Protein AF-A0A2D4K4S5-F1 (afdb_monomer)

pLDDT: mean 95.36, std 4.44, range [67.62, 98.69]

Mean predicted aligned error: 2.76 Å

Sequence (111 aa):
MDLKTAVFNAARDGKLRLLTKLLANKTKDEVALLMSEKTNGATPLLMAARYGHLDMVEHLLEHCSASIEIGGSVNFDGETIEGAPPLWAASAAGHLKVVQSLLNHGASVNN

Foldseek 3Di:
DDLLVQLLVCLLVLVVVSNCVSCVPPDLVRLLVSQADDDQFDGSLLNNLLNLNLVSNLCCVPPRVRDQQQFGWDDDPRDIDGGHGSLNSNVVNVNVSSNVVSVVSPRDPPD

Nearest PDB structures (foldseek):
  6xkc-assembly1_A  TM=9.834E-01  e=2.882E-14  Homo sapiens
  7jya-assembly3_C  TM=9.842E-01  e=8.929E-14  Homo sapiens
  6le6-assembly1_A  TM=9.825E-01  e=6.911E-13  Homo sapiens
  6len-assembly1_A  TM=9.830E-01  e=3.122E-12  Homo sapiens
  6len-assembly2_B  TM=9.833E-01  e=3.295E-12  Homo sapiens

Solvent-accessible surface area (backbone atoms only — not comparable to full-atom values): 5988 Å² total; per-residue (Å²): 136,56,68,61,61,51,45,36,50,21,30,46,72,47,36,52,78,56,38,53,62,75,46,68,90,54,53,71,67,57,42,30,51,56,32,66,44,64,57,88,54,20,28,28,58,34,36,8,25,44,68,47,26,44,74,40,40,52,45,34,52,78,75,32,64,35,68,65,72,60,45,14,43,47,77,55,101,89,42,78,43,73,60,42,28,22,56,55,36,6,54,79,62,64,26,62,71,37,36,54,51,40,47,76,74,65,45,70,92,84,117

Radius of gyration: 12.73 Å; Cα contacts (8 Å, |Δi|>4): 181; chains: 1; bounding box: 31×30×31 Å

InterPro domains:
  IPR002110 Ankyrin repeat [PF12796] (9-110)
  IPR002110 Ankyrin repeat [PR01415] (41-56)
  IPR002110 Ankyrin repeat [PR01415] (98-111)
  IPR002110 Ankyrin repeat [PS50088] (40-63)
  IPR002110 Ankyrin repeat [PS50088] (82-111)
  IPR002110 Ankyrin repeat [SM00248] (2-33)
  IPR002110 Ankyrin repeat [SM00248] (40-70)
  IPR002110 Ankyrin repeat [SM00248] (82-111)
  IPR036770 Ankyrin repeat-containing domain superfamily [G3DSA:1.25.40.20] (2-111)
  IPR036770 Ankyrin repeat-containing domain superfamily [SSF48403] (5-110)

Structure (mmCIF, N/CA/C/O backbone):
data_AF-A0A2D4K4S5-F1
#
_entry.id   AF-A0A2D4K4S5-F1
#
loop_
_atom_site.group_PDB
_atom_site.id
_atom_site.type_symbol
_atom_site.label_atom_id
_atom_site.label_alt_id
_atom_site.label_comp_id
_atom_site.label_asym_id
_atom_site.label_entity_id
_atom_site.label_seq_id
_atom_site.pdbx_PDB_ins_code
_atom_site.Cartn_x
_atom_site.Cartn_y
_atom_site.Cartn_z
_atom_site.occupancy
_atom_site.B_iso_or_equiv
_atom_site.auth_seq_id
_atom_site.auth_comp_id
_atom_site.auth_asym_id
_atom_site.auth_atom_id
_atom_site.pdbx_PDB_model_num
ATOM 1 N N . MET A 1 1 ? -0.272 -18.608 13.281 1.00 67.62 1 MET A N 1
ATOM 2 C CA . MET A 1 1 ? -0.166 -17.370 12.484 1.00 67.62 1 MET A CA 1
ATOM 3 C C . MET A 1 1 ? -0.781 -16.267 13.318 1.00 67.62 1 MET A C 1
ATOM 5 O O . MET A 1 1 ? -1.909 -16.434 13.764 1.00 67.62 1 MET A O 1
ATOM 9 N N . ASP A 1 2 ? -0.014 -15.231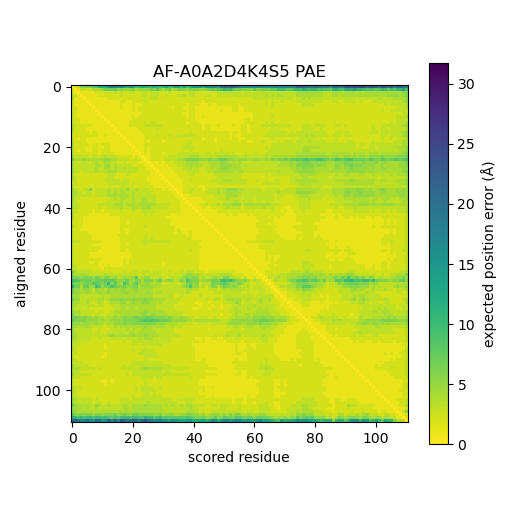 13.621 1.00 91.12 2 ASP A N 1
ATOM 10 C CA . ASP A 1 2 ? -0.465 -14.051 14.358 1.00 91.12 2 ASP A CA 1
ATOM 11 C C . ASP A 1 2 ? -1.317 -13.130 13.464 1.00 91.12 2 ASP A C 1
ATOM 13 O O . ASP A 1 2 ? -1.267 -13.208 12.232 1.00 91.12 2 ASP A O 1
ATOM 17 N N . LEU A 1 3 ? -2.140 -12.279 14.086 1.00 92.75 3 LEU A N 1
ATOM 18 C CA . LEU A 1 3 ? -3.121 -11.448 13.377 1.00 92.75 3 LEU A CA 1
ATOM 19 C C . LEU A 1 3 ? -2.460 -10.492 12.377 1.00 92.75 3 LEU A C 1
ATOM 21 O O . LEU A 1 3 ? -2.948 -10.354 11.259 1.00 92.75 3 LEU A O 1
ATOM 25 N N . LYS A 1 4 ? -1.332 -9.885 12.756 1.00 93.19 4 LYS A N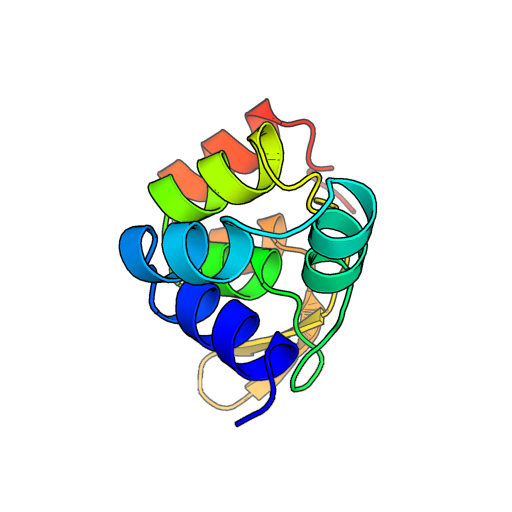 1
ATOM 26 C CA . LYS A 1 4 ? -0.531 -9.007 11.897 1.00 93.19 4 LYS A CA 1
ATOM 27 C C . LYS A 1 4 ? -0.154 -9.698 10.587 1.00 93.19 4 LYS A C 1
ATOM 29 O O . LYS A 1 4 ? -0.466 -9.194 9.510 1.00 93.19 4 LYS A O 1
ATOM 34 N N . THR A 1 5 ? 0.451 -10.882 10.670 1.00 94.69 5 THR A N 1
ATOM 35 C CA . THR A 1 5 ? 0.831 -11.661 9.484 1.00 94.69 5 THR A CA 1
ATOM 36 C C . THR A 1 5 ? -0.389 -12.061 8.653 1.00 94.69 5 THR A C 1
ATOM 38 O O . THR A 1 5 ? -0.328 -12.055 7.425 1.00 94.69 5 THR A O 1
ATOM 41 N N . ALA A 1 6 ? -1.519 -12.383 9.292 1.00 96.00 6 ALA A N 1
ATOM 42 C CA . ALA A 1 6 ? -2.758 -12.707 8.583 1.00 96.00 6 ALA A CA 1
ATOM 43 C C . ALA A 1 6 ? -3.323 -11.503 7.805 1.00 96.00 6 ALA A C 1
ATOM 45 O O . ALA A 1 6 ? -3.699 -11.656 6.643 1.00 96.00 6 ALA A O 1
ATOM 46 N N . VAL A 1 7 ? -3.334 -10.313 8.414 1.00 95.56 7 VAL A N 1
ATOM 47 C CA . VAL A 1 7 ? -3.733 -9.045 7.777 1.00 95.56 7 VAL A CA 1
ATOM 48 C C . VAL A 1 7 ? -2.805 -8.713 6.610 1.00 95.56 7 VAL A C 1
ATOM 50 O O . VAL A 1 7 ? -3.276 -8.449 5.505 1.00 95.56 7 VAL A O 1
ATOM 53 N N . PHE A 1 8 ? -1.493 -8.813 6.827 1.00 96.38 8 PHE A N 1
ATOM 54 C CA . PHE A 1 8 ? -0.490 -8.596 5.789 1.00 96.38 8 PHE A CA 1
ATOM 55 C C . PHE A 1 8 ? -0.686 -9.535 4.591 1.00 96.38 8 PHE A C 1
ATOM 57 O O . PHE A 1 8 ? -0.744 -9.081 3.451 1.00 96.38 8 PHE A O 1
ATOM 64 N N . ASN A 1 9 ? -0.856 -10.838 4.837 1.00 96.88 9 ASN A N 1
ATOM 65 C CA . ASN A 1 9 ? -1.100 -11.817 3.778 1.00 96.88 9 ASN A CA 1
ATOM 66 C C . ASN A 1 9 ? -2.432 -11.565 3.056 1.00 96.88 9 ASN A C 1
ATOM 68 O O . ASN A 1 9 ? -2.511 -11.744 1.844 1.00 96.88 9 ASN A O 1
ATOM 72 N N . ALA A 1 10 ? -3.477 -11.138 3.773 1.00 97.44 10 ALA A N 1
ATOM 73 C CA . ALA A 1 10 ? -4.756 -10.801 3.158 1.00 97.44 10 ALA A CA 1
ATOM 74 C C . ALA A 1 10 ? -4.633 -9.596 2.212 1.00 97.44 10 ALA A C 1
ATOM 76 O O . ALA A 1 10 ? -5.179 -9.651 1.112 1.00 97.44 10 ALA A O 1
ATOM 77 N N . ALA A 1 11 ? -3.893 -8.554 2.605 1.00 97.19 11 ALA A N 1
ATOM 78 C CA . ALA A 1 11 ? -3.628 -7.389 1.761 1.00 97.19 11 ALA A CA 1
ATOM 79 C C . ALA A 1 11 ? -2.755 -7.740 0.547 1.00 97.19 11 ALA A C 1
ATOM 81 O O . ALA A 1 11 ? -3.098 -7.387 -0.581 1.00 97.19 11 ALA A O 1
ATOM 82 N N . ARG A 1 12 ? -1.676 -8.502 0.770 1.00 97.44 12 ARG A N 1
ATOM 83 C CA . ARG A 1 12 ? -0.766 -8.981 -0.278 1.00 97.44 12 ARG A CA 1
ATOM 84 C C . ARG A 1 12 ? -1.468 -9.824 -1.337 1.00 97.44 12 ARG A C 1
ATOM 86 O O . ARG A 1 12 ? -1.148 -9.685 -2.504 1.00 97.44 12 ARG A O 1
ATOM 93 N N . ASP A 1 13 ? -2.391 -10.690 -0.924 1.00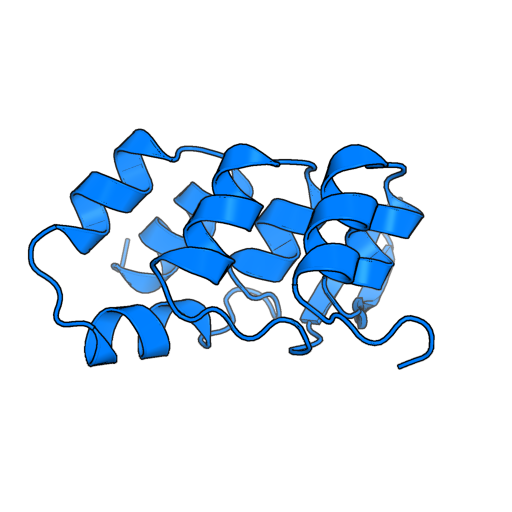 97.75 13 ASP A N 1
ATOM 94 C CA . ASP A 1 13 ? -3.116 -11.589 -1.827 1.00 97.75 13 ASP A CA 1
ATOM 95 C C . ASP A 1 13 ? -4.439 -10.973 -2.349 1.00 97.75 13 ASP A C 1
ATOM 97 O O . ASP A 1 13 ? -5.230 -11.672 -2.987 1.00 97.75 13 ASP A O 1
ATOM 101 N N . GLY A 1 14 ? -4.758 -9.718 -2.001 1.00 97.50 14 GLY A N 1
ATOM 102 C CA . GLY A 1 14 ? -5.992 -9.043 -2.428 1.00 97.50 14 GLY A CA 1
ATOM 103 C C . GLY A 1 14 ? -7.283 -9.629 -1.835 1.00 97.50 14 GLY A C 1
ATOM 104 O O . GLY A 1 14 ? -8.377 -9.420 -2.360 1.00 97.50 14 GLY A O 1
ATOM 105 N N . LYS A 1 15 ? -7.201 -10.375 -0.728 1.00 98.06 15 LYS A N 1
ATOM 106 C CA . LYS A 1 15 ? -8.334 -11.080 -0.102 1.00 98.06 15 LYS A CA 1
ATOM 107 C C . LYS A 1 15 ? -9.168 -10.145 0.776 1.00 98.06 15 LYS A C 1
ATOM 109 O O . LYS A 1 15 ? -9.248 -10.327 1.991 1.00 98.06 15 LYS A O 1
ATOM 114 N N . LEU A 1 16 ? -9.850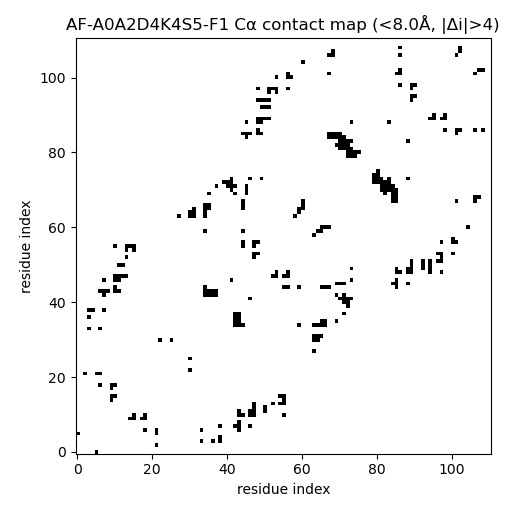 -9.180 0.161 1.00 96.94 16 LEU A N 1
ATOM 115 C CA . LEU A 1 16 ? -10.621 -8.148 0.869 1.00 96.94 16 LEU A CA 1
ATOM 116 C C . LEU A 1 16 ? -11.657 -8.727 1.847 1.00 96.94 16 LEU A C 1
ATOM 118 O O . LEU A 1 16 ? -11.728 -8.312 2.997 1.00 96.94 16 LEU A O 1
ATOM 122 N N . ARG A 1 17 ? -12.400 -9.765 1.441 1.00 97.06 17 ARG A N 1
ATOM 123 C CA . ARG A 1 17 ? -13.381 -10.440 2.318 1.00 97.06 17 ARG A CA 1
ATOM 124 C C . ARG A 1 17 ? -12.756 -11.094 3.551 1.00 97.06 17 ARG A C 1
ATOM 126 O O . ARG A 1 17 ? -13.436 -11.277 4.556 1.00 97.06 17 ARG A O 1
ATOM 133 N N . LEU A 1 18 ? -11.503 -11.537 3.451 1.00 97.00 18 LEU A N 1
ATOM 134 C CA . LEU A 1 18 ? -10.781 -12.088 4.593 1.00 97.00 18 LEU A CA 1
ATOM 135 C C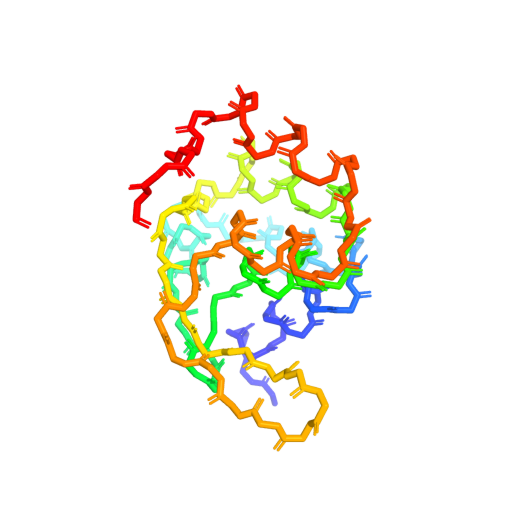 . LEU A 1 18 ? -10.305 -10.953 5.495 1.00 97.00 18 LEU A C 1
ATOM 137 O O . LEU A 1 18 ? -10.493 -11.042 6.702 1.00 97.00 18 LEU A O 1
ATOM 141 N N . LEU A 1 19 ? -9.755 -9.884 4.910 1.00 96.56 19 LEU A N 1
ATOM 142 C CA . LEU A 1 19 ? -9.327 -8.705 5.656 1.00 96.56 19 LEU A CA 1
ATOM 143 C C . LEU A 1 19 ? -10.477 -8.145 6.503 1.00 96.56 19 LEU A C 1
ATOM 145 O O . LEU A 1 19 ? -10.328 -8.010 7.713 1.00 96.56 19 LEU A O 1
ATOM 149 N N . THR A 1 20 ? -11.650 -7.918 5.910 1.00 95.38 20 THR A N 1
ATOM 150 C CA . THR A 1 20 ? -12.805 -7.373 6.642 1.00 95.38 20 THR A CA 1
ATOM 151 C C . THR A 1 20 ? -13.254 -8.279 7.788 1.00 95.38 20 THR A C 1
ATOM 153 O O . THR A 1 20 ? -13.588 -7.787 8.862 1.00 95.38 20 THR A O 1
ATOM 156 N N . LYS A 1 21 ? -13.192 -9.606 7.617 1.00 96.38 21 LYS A N 1
ATOM 157 C CA . LYS A 1 21 ? -13.462 -10.565 8.702 1.00 96.38 21 LYS A CA 1
ATOM 158 C C . LYS A 1 21 ? -12.421 -10.506 9.818 1.00 96.38 21 LYS A C 1
ATOM 160 O O . LYS A 1 21 ? -12.793 -10.597 10.983 1.00 96.38 21 LYS A O 1
ATOM 165 N N . LEU A 1 22 ? -11.138 -10.368 9.478 1.00 95.00 22 LEU A N 1
ATOM 166 C CA . LEU A 1 22 ? -10.051 -10.265 10.458 1.00 95.00 22 LEU A CA 1
ATOM 167 C C . LEU A 1 22 ? -10.147 -8.977 11.289 1.00 95.00 22 LEU A C 1
ATOM 169 O O . LEU A 1 22 ? -9.782 -8.983 12.463 1.00 95.00 22 LEU A O 1
ATOM 173 N N . LEU A 1 23 ? -10.660 -7.898 10.694 1.00 94.62 23 LEU A N 1
ATOM 174 C CA . LEU A 1 23 ? -10.788 -6.586 11.330 1.00 94.62 23 LEU A CA 1
ATOM 175 C C . LEU A 1 23 ? -12.161 -6.338 11.984 1.00 94.62 23 LEU A C 1
ATOM 177 O O . LEU A 1 23 ? -12.318 -5.345 12.684 1.00 94.62 23 LEU A O 1
ATOM 181 N N . ALA A 1 24 ? -13.146 -7.227 11.807 1.00 93.62 24 ALA A N 1
ATOM 182 C CA . ALA A 1 24 ? -14.542 -6.992 12.203 1.00 93.62 24 ALA A CA 1
ATOM 183 C C . ALA A 1 24 ? -14.747 -6.634 13.689 1.00 93.62 24 ALA A C 1
ATOM 185 O O . ALA A 1 24 ? -15.666 -5.893 14.019 1.00 93.62 24 ALA A O 1
ATOM 186 N N . ASN A 1 25 ? -13.887 -7.143 14.576 1.00 92.25 25 ASN A N 1
ATOM 187 C CA . ASN A 1 25 ? -13.967 -6.922 16.025 1.00 92.25 25 ASN A CA 1
ATOM 188 C C . ASN A 1 25 ? -12.839 -6.017 16.548 1.00 92.25 25 ASN A C 1
ATOM 190 O O . ASN A 1 25 ? -12.464 -6.123 17.716 1.00 92.25 25 ASN A O 1
ATOM 194 N N . LYS A 1 26 ? -12.242 -5.194 15.680 1.00 94.44 26 LYS A N 1
ATOM 195 C CA . LYS A 1 26 ? -11.112 -4.324 16.014 1.00 94.44 26 LYS A CA 1
ATOM 196 C C . LYS A 1 26 ? -11.529 -2.870 16.115 1.00 94.44 26 LYS A C 1
ATOM 198 O O . LYS A 1 26 ? -12.373 -2.394 15.357 1.00 94.44 26 LYS A O 1
ATOM 203 N N . THR A 1 27 ? -10.935 -2.161 17.069 1.00 94.75 27 THR A N 1
ATOM 204 C CA . THR A 1 27 ? -11.104 -0.710 17.158 1.00 94.75 27 THR A CA 1
ATOM 205 C C . THR A 1 27 ? -10.368 -0.032 16.005 1.00 94.75 27 THR A C 1
ATOM 207 O O . THR A 1 27 ? -9.452 -0.601 15.410 1.00 94.75 27 THR A O 1
ATOM 210 N N . LYS A 1 28 ? -10.742 1.211 15.691 1.00 91.12 28 LYS A N 1
ATOM 211 C CA . LYS A 1 28 ? -10.048 1.992 14.656 1.00 91.12 28 LYS A CA 1
ATOM 212 C C . LYS A 1 28 ? -8.551 2.139 14.953 1.00 91.12 28 LYS A C 1
ATOM 214 O O . LYS A 1 28 ? -7.750 2.053 14.030 1.00 91.12 28 LYS A O 1
ATOM 219 N N . ASP A 1 29 ? -8.187 2.284 16.226 1.00 91.56 29 ASP A N 1
ATOM 220 C CA . ASP A 1 29 ? -6.793 2.422 16.654 1.00 91.56 29 ASP A CA 1
ATOM 221 C C . ASP A 1 29 ? -6.010 1.115 16.473 1.00 91.56 29 ASP A C 1
ATOM 223 O O . ASP A 1 29 ? -4.884 1.130 15.977 1.00 91.56 29 ASP A O 1
ATOM 227 N N . GLU A 1 30 ? -6.618 -0.034 16.799 1.00 93.75 30 GLU A N 1
ATOM 228 C CA . GLU A 1 30 ? -6.016 -1.347 16.531 1.00 93.75 30 GLU A CA 1
ATOM 229 C C . GLU A 1 30 ? -5.828 -1.580 15.025 1.00 93.75 30 GLU A C 1
ATOM 231 O O . GLU A 1 30 ? -4.793 -2.096 14.603 1.00 93.75 30 GLU A O 1
ATOM 236 N N . VAL A 1 31 ? -6.814 -1.197 14.206 1.00 94.62 31 VAL A N 1
ATOM 237 C CA . VAL A 1 31 ? -6.729 -1.305 12.742 1.00 94.62 31 VAL A CA 1
ATOM 238 C C . VAL A 1 31 ? -5.594 -0.433 12.205 1.00 94.62 31 VAL A C 1
ATOM 240 O O . VAL A 1 31 ? -4.757 -0.934 11.456 1.00 94.62 31 VAL A O 1
ATOM 243 N N . ALA A 1 32 ? -5.525 0.836 12.614 1.00 91.38 32 ALA A N 1
ATOM 244 C CA . ALA A 1 32 ? -4.484 1.761 12.174 1.00 91.38 32 ALA A CA 1
ATOM 245 C C . ALA A 1 32 ? -3.080 1.264 12.557 1.00 91.38 32 ALA A C 1
ATOM 247 O O . ALA A 1 32 ? -2.162 1.307 11.733 1.00 91.38 32 ALA A O 1
ATOM 248 N N . LEU A 1 33 ? -2.924 0.711 13.767 1.00 92.62 33 LEU A N 1
ATOM 249 C CA . LEU A 1 33 ? -1.672 0.093 14.198 1.00 92.62 33 LEU A CA 1
ATOM 250 C C . LEU A 1 33 ? -1.275 -1.047 13.249 1.00 92.62 33 LEU A C 1
ATOM 252 O O . LEU A 1 33 ? -0.180 -1.016 12.687 1.00 92.62 33 LEU A O 1
ATOM 256 N N . LEU A 1 34 ? -2.192 -1.983 12.977 1.00 94.38 34 LEU A N 1
ATOM 257 C CA . LEU A 1 34 ? -1.952 -3.118 12.077 1.00 94.38 34 LEU A CA 1
ATOM 258 C C . LEU A 1 34 ? -1.594 -2.691 10.642 1.00 94.38 34 LEU A C 1
ATOM 260 O O . LEU A 1 34 ? -0.822 -3.388 9.986 1.00 94.38 34 LEU A O 1
ATOM 264 N N . MET A 1 35 ? -2.116 -1.558 10.154 1.00 92.88 35 MET A N 1
ATOM 265 C CA . MET A 1 35 ? -1.776 -1.030 8.822 1.00 92.88 35 MET A CA 1
ATOM 266 C C . MET A 1 35 ? -0.403 -0.361 8.754 1.00 92.88 35 MET A C 1
ATOM 268 O O . MET A 1 35 ? 0.206 -0.320 7.685 1.00 92.88 35 MET A O 1
ATOM 272 N N . SER A 1 36 ? 0.090 0.158 9.878 1.00 91.75 36 SER A N 1
ATOM 273 C CA . SER A 1 36 ? 1.420 0.773 9.966 1.00 91.75 36 SER A CA 1
ATOM 274 C C . SER A 1 36 ? 2.541 -0.250 10.185 1.00 91.75 36 SER A C 1
ATOM 276 O O . SER A 1 36 ? 3.713 0.023 9.915 1.00 91.75 36 SER A O 1
ATOM 278 N N . GLU A 1 37 ? 2.190 -1.450 10.648 1.00 92.50 37 GLU A N 1
ATOM 279 C CA . GLU A 1 37 ? 3.153 -2.494 10.951 1.00 92.50 37 GLU A CA 1
ATOM 280 C C . GLU A 1 37 ? 3.761 -3.140 9.701 1.00 92.50 37 GLU A C 1
ATOM 282 O O . GLU A 1 37 ? 3.076 -3.592 8.782 1.00 92.50 37 GLU A O 1
ATOM 287 N N . LYS A 1 38 ? 5.091 -3.265 9.715 1.00 94.00 38 LYS A N 1
ATOM 288 C CA . LYS A 1 38 ? 5.840 -3.935 8.652 1.00 94.00 38 LYS A CA 1
ATOM 289 C C . LYS A 1 38 ? 5.957 -5.434 8.903 1.00 94.00 38 LYS A C 1
ATOM 291 O O . LYS A 1 38 ? 6.313 -5.861 10.005 1.00 94.00 38 LYS A O 1
ATOM 296 N N . THR A 1 39 ? 5.722 -6.220 7.859 1.00 95.62 39 THR A N 1
ATOM 297 C CA . THR A 1 39 ? 6.023 -7.656 7.787 1.00 95.62 39 THR A CA 1
ATOM 298 C C . THR A 1 39 ? 6.991 -7.861 6.631 1.00 95.62 39 THR A C 1
ATOM 300 O O . THR A 1 39 ? 6.726 -7.401 5.524 1.00 95.62 39 THR A O 1
ATOM 303 N N . ASN A 1 40 ? 8.141 -8.492 6.886 1.00 92.31 40 ASN A N 1
ATOM 304 C CA . ASN A 1 40 ? 9.238 -8.609 5.912 1.00 92.31 40 ASN A CA 1
ATOM 305 C C . ASN A 1 40 ? 9.639 -7.253 5.293 1.00 92.31 40 ASN A C 1
ATOM 307 O O . ASN A 1 40 ? 9.873 -7.159 4.096 1.00 92.31 40 ASN A O 1
ATOM 311 N N . GLY A 1 41 ? 9.636 -6.188 6.102 1.00 95.12 41 GLY A N 1
ATOM 312 C CA . GLY A 1 41 ? 9.980 -4.834 5.655 1.00 95.12 41 GLY A CA 1
ATOM 313 C C . GLY A 1 41 ? 8.872 -4.078 4.906 1.00 95.12 41 GLY A C 1
ATOM 314 O O . GLY A 1 41 ? 9.032 -2.884 4.657 1.00 95.12 41 GLY A O 1
ATOM 315 N N . ALA A 1 42 ? 7.723 -4.701 4.624 1.00 96.81 42 ALA A N 1
ATOM 316 C CA . ALA A 1 42 ? 6.629 -4.103 3.858 1.00 96.81 42 ALA A CA 1
ATOM 317 C C . ALA A 1 42 ? 5.353 -3.874 4.679 1.00 96.81 42 ALA A C 1
ATOM 319 O O . ALA A 1 42 ? 5.022 -4.660 5.567 1.00 96.81 42 ALA A O 1
ATOM 320 N N . THR A 1 43 ? 4.601 -2.822 4.349 1.00 97.25 43 THR A N 1
ATOM 321 C CA . THR A 1 43 ? 3.259 -2.573 4.901 1.00 97.25 43 THR A CA 1
ATOM 322 C C . THR A 1 43 ? 2.176 -3.295 4.086 1.00 97.25 43 THR A C 1
ATOM 324 O O . THR A 1 43 ? 2.404 -3.637 2.918 1.00 97.25 43 THR A O 1
ATOM 327 N N . PRO A 1 44 ? 0.970 -3.506 4.651 1.00 97.56 44 PRO A N 1
ATOM 328 C CA . PRO A 1 44 ? -0.176 -4.026 3.905 1.00 97.56 44 PRO A CA 1
ATOM 329 C C . PRO A 1 44 ? -0.498 -3.213 2.640 1.00 97.56 44 PRO A C 1
ATOM 331 O O . PRO A 1 44 ? -0.697 -3.798 1.576 1.00 97.56 44 PRO A O 1
ATOM 334 N N . LEU A 1 45 ? -0.479 -1.876 2.732 1.00 98.25 45 LEU A N 1
ATOM 335 C CA . LEU A 1 45 ? -0.743 -0.991 1.592 1.00 98.25 45 LEU A CA 1
ATOM 336 C C . LEU A 1 45 ? 0.332 -1.113 0.507 1.00 98.25 45 LEU A C 1
ATOM 338 O O . LEU A 1 45 ? -0.009 -1.195 -0.671 1.00 98.25 45 LEU A O 1
ATOM 342 N N . LEU A 1 46 ? 1.613 -1.183 0.888 1.00 98.25 46 LEU A N 1
ATOM 343 C CA . LEU A 1 46 ? 2.711 -1.361 -0.065 1.00 98.25 46 LEU A CA 1
ATOM 344 C C . LEU A 1 46 ? 2.551 -2.655 -0.868 1.00 98.25 46 LEU A C 1
ATOM 346 O O . LEU A 1 46 ? 2.722 -2.648 -2.084 1.00 98.25 46 LEU A O 1
ATOM 350 N N . MET A 1 47 ? 2.183 -3.758 -0.210 1.00 98.00 47 MET A N 1
ATOM 351 C CA . MET A 1 47 ? 1.949 -5.027 -0.902 1.00 98.00 47 MET A CA 1
ATOM 352 C C . MET A 1 47 ? 0.708 -4.981 -1.793 1.00 98.00 47 MET A C 1
ATOM 354 O O . MET A 1 47 ? 0.781 -5.402 -2.945 1.00 98.00 47 MET A O 1
ATOM 358 N N . ALA A 1 48 ? -0.410 -4.436 -1.306 1.00 98.38 48 ALA A N 1
ATOM 359 C CA . ALA A 1 48 ? -1.615 -4.275 -2.119 1.00 98.38 48 ALA A CA 1
ATOM 360 C C . ALA A 1 48 ? -1.335 -3.435 -3.379 1.00 98.38 48 ALA A C 1
ATOM 362 O O . ALA A 1 48 ? -1.778 -3.790 -4.473 1.00 98.38 48 ALA A O 1
ATOM 363 N N . ALA A 1 49 ? -0.537 -2.372 -3.241 1.00 98.50 49 ALA A N 1
ATOM 364 C CA . ALA A 1 49 ? -0.135 -1.514 -4.345 1.00 98.50 49 ALA A CA 1
ATOM 365 C C . ALA A 1 49 ? 0.814 -2.222 -5.326 1.00 98.50 49 ALA A C 1
ATOM 367 O O . ALA A 1 49 ? 0.587 -2.195 -6.535 1.00 98.50 49 ALA A O 1
ATOM 368 N N . ARG A 1 50 ? 1.833 -2.919 -4.806 1.00 98.12 50 ARG A N 1
ATOM 369 C CA . ARG A 1 50 ? 2.816 -3.695 -5.580 1.00 98.12 50 ARG A CA 1
ATOM 370 C C . ARG A 1 50 ? 2.188 -4.800 -6.430 1.00 98.12 50 ARG A C 1
ATOM 372 O O . ARG A 1 50 ? 2.726 -5.098 -7.494 1.00 98.12 50 ARG A O 1
ATOM 379 N N . TYR A 1 51 ? 1.119 -5.432 -5.949 1.00 98.25 51 TYR A N 1
ATOM 380 C CA . TYR A 1 51 ? 0.422 -6.519 -6.652 1.00 98.25 51 TYR A CA 1
ATOM 381 C C . TYR A 1 51 ? -0.846 -6.062 -7.392 1.00 98.25 51 TYR A C 1
ATOM 383 O O . TYR A 1 51 ? -1.536 -6.882 -7.997 1.00 98.25 51 TYR A O 1
ATOM 391 N N . GLY A 1 52 ? -1.157 -4.762 -7.379 1.00 98.31 52 GLY A N 1
ATOM 392 C CA . GLY A 1 52 ? -2.212 -4.197 -8.222 1.00 98.31 52 GLY A CA 1
ATOM 393 C C . GLY A 1 52 ? -3.633 -4.425 -7.707 1.00 98.31 52 GLY A C 1
ATOM 394 O O . GLY A 1 52 ? -4.585 -4.402 -8.488 1.00 98.31 52 GLY A O 1
ATOM 395 N N . HIS A 1 53 ? -3.805 -4.655 -6.406 1.00 98.56 53 HIS A N 1
ATOM 396 C CA . HIS A 1 53 ? -5.106 -4.915 -5.795 1.00 98.56 53 HIS A CA 1
ATOM 397 C C . HIS A 1 53 ? -5.857 -3.608 -5.516 1.00 98.56 53 HIS A C 1
ATOM 399 O O . HIS A 1 53 ? -5.878 -3.138 -4.383 1.00 98.56 53 HIS A O 1
ATOM 405 N N . LEU A 1 54 ? -6.479 -3.026 -6.548 1.00 98.50 54 LEU A N 1
ATOM 406 C CA . LEU A 1 54 ? -7.179 -1.735 -6.460 1.00 98.50 54 LEU A CA 1
ATOM 407 C C . LEU A 1 54 ? -8.195 -1.678 -5.310 1.00 98.50 54 LEU A C 1
ATOM 409 O O . LEU A 1 54 ? -8.038 -0.844 -4.427 1.00 98.50 54 LEU A O 1
ATOM 413 N N . ASP A 1 55 ? -9.156 -2.606 -5.266 1.00 98.25 55 ASP A N 1
ATOM 414 C CA . ASP A 1 55 ? -10.198 -2.626 -4.227 1.00 98.25 55 ASP A CA 1
ATOM 415 C C . ASP A 1 55 ? -9.602 -2.708 -2.811 1.00 98.25 55 ASP A C 1
ATOM 417 O O . ASP A 1 55 ? -10.156 -2.186 -1.847 1.00 98.25 55 ASP A O 1
ATOM 421 N N . MET A 1 56 ? -8.454 -3.381 -2.672 1.00 98.25 56 MET A N 1
ATOM 422 C CA . MET A 1 56 ? -7.729 -3.461 -1.408 1.00 98.25 56 MET A CA 1
ATOM 423 C C . MET A 1 56 ? -7.064 -2.125 -1.070 1.00 98.25 56 MET A C 1
ATOM 425 O O . MET A 1 56 ? -7.147 -1.684 0.069 1.00 98.25 56 MET A O 1
ATOM 429 N N . VAL A 1 57 ? -6.413 -1.480 -2.040 1.00 98.31 57 VAL A N 1
ATOM 430 C CA . VAL A 1 57 ? -5.776 -0.166 -1.866 1.00 98.31 57 VAL A CA 1
ATOM 431 C C . VAL A 1 57 ? -6.804 0.877 -1.433 1.00 98.31 57 VAL A C 1
ATOM 433 O O . VAL A 1 57 ? -6.590 1.541 -0.422 1.00 98.31 57 VAL A O 1
ATOM 436 N N . GLU A 1 58 ? -7.929 0.970 -2.140 1.00 97.81 58 GLU A N 1
ATOM 437 C CA . GLU A 1 58 ? -9.023 1.890 -1.804 1.00 97.81 58 GLU A CA 1
ATOM 438 C C . GLU A 1 58 ? -9.560 1.602 -0.397 1.00 97.81 58 GLU A C 1
ATOM 440 O O . GLU A 1 58 ? -9.615 2.495 0.449 1.00 97.81 58 GLU A O 1
ATOM 445 N N . HIS A 1 59 ? -9.835 0.333 -0.077 1.00 97.06 59 HIS A N 1
ATOM 446 C CA . HIS A 1 59 ? -10.331 -0.028 1.249 1.00 97.06 59 HIS A CA 1
ATOM 447 C C . HIS A 1 59 ? -9.350 0.329 2.376 1.00 97.06 59 HIS A C 1
ATOM 449 O O . HIS A 1 59 ? -9.761 0.842 3.418 1.00 97.06 59 HIS A O 1
ATOM 455 N N . LEU A 1 60 ? -8.054 0.081 2.178 1.00 96.50 60 LEU A N 1
ATOM 456 C CA . LEU A 1 60 ? -7.022 0.380 3.169 1.00 96.50 60 LEU A CA 1
ATOM 457 C C . LEU A 1 60 ? -6.883 1.886 3.435 1.00 96.50 60 LEU A C 1
ATOM 459 O O . LEU A 1 60 ? -6.689 2.283 4.587 1.00 96.50 60 LEU A O 1
ATOM 463 N N . LEU A 1 61 ? -6.995 2.711 2.392 1.00 96.19 61 LEU A N 1
ATOM 464 C CA . LEU A 1 61 ? -6.892 4.169 2.488 1.00 96.19 61 LEU A CA 1
ATOM 465 C C . LEU A 1 61 ? -8.142 4.791 3.120 1.00 96.19 61 LEU A C 1
ATOM 467 O O . LEU A 1 61 ? -8.028 5.616 4.023 1.00 96.19 61 LEU A O 1
ATOM 471 N N . GLU A 1 62 ? -9.328 4.363 2.694 1.00 94.62 62 GLU A N 1
ATOM 472 C CA . GLU A 1 62 ? -10.595 4.969 3.114 1.00 94.62 62 GLU A CA 1
ATOM 473 C C . GLU A 1 62 ? -11.078 4.476 4.486 1.00 94.62 62 GLU A C 1
ATOM 475 O O . GLU A 1 62 ? -11.684 5.232 5.246 1.00 94.62 62 GLU A O 1
ATOM 480 N N . HIS A 1 63 ? -10.827 3.204 4.817 1.00 92.19 63 HIS A N 1
ATOM 481 C CA . HIS A 1 63 ? -11.457 2.545 5.967 1.00 92.19 63 HIS A CA 1
ATOM 482 C C . HIS A 1 63 ? -10.467 2.083 7.039 1.00 92.19 63 HIS A C 1
ATOM 484 O O . HIS A 1 63 ? -10.884 1.809 8.167 1.00 92.19 63 HIS A O 1
ATOM 490 N N . CYS A 1 64 ? -9.174 1.975 6.720 1.00 88.38 64 CYS A N 1
ATOM 491 C CA . CYS A 1 64 ? -8.165 1.445 7.645 1.00 88.38 64 CYS A CA 1
ATOM 492 C C . CYS A 1 64 ? -7.066 2.451 8.018 1.00 88.38 64 CYS A C 1
ATOM 494 O O . CYS A 1 64 ? -6.131 2.072 8.724 1.00 88.38 64 CYS A O 1
ATOM 496 N N . SER A 1 65 ? -7.173 3.711 7.577 1.00 87.69 65 SER A N 1
ATOM 497 C CA . SER A 1 65 ? -6.200 4.780 7.856 1.00 87.69 65 SER A CA 1
ATOM 498 C C . SER A 1 65 ? -4.756 4.380 7.530 1.00 87.69 65 SER A C 1
ATOM 500 O O . SER A 1 65 ? -3.821 4.746 8.248 1.00 87.69 65 SER A O 1
ATOM 502 N N . ALA A 1 66 ? -4.560 3.582 6.476 1.00 89.56 66 ALA A N 1
ATOM 503 C CA . ALA A 1 66 ? -3.229 3.162 6.072 1.00 89.56 66 ALA A CA 1
ATOM 504 C C . ALA A 1 66 ? -2.407 4.375 5.616 1.00 89.56 66 ALA A C 1
ATOM 506 O O . ALA A 1 66 ? -2.873 5.199 4.832 1.00 89.56 66 ALA A O 1
ATOM 507 N N . SER A 1 67 ? -1.167 4.479 6.096 1.00 89.69 67 SER A N 1
ATOM 508 C CA . SER A 1 67 ? -0.292 5.580 5.695 1.00 89.69 67 SER A CA 1
ATOM 509 C C . SER A 1 67 ? 0.236 5.361 4.281 1.00 89.69 67 SER A C 1
ATOM 511 O O . SER A 1 67 ? 0.878 4.348 3.993 1.00 89.69 67 SER A O 1
ATOM 513 N N . ILE A 1 68 ? -0.033 6.339 3.418 1.00 94.62 68 ILE A N 1
ATOM 514 C CA . ILE A 1 68 ? 0.239 6.282 1.980 1.00 94.62 68 ILE A CA 1
ATOM 515 C C . ILE A 1 68 ? 1.721 6.462 1.624 1.00 94.62 68 ILE A C 1
ATOM 517 O O . ILE A 1 68 ? 2.142 6.043 0.552 1.00 94.62 68 ILE A O 1
ATOM 521 N N . GLU A 1 69 ? 2.520 7.004 2.548 1.00 95.31 69 GLU A N 1
ATOM 522 C CA . GLU A 1 69 ? 3.930 7.360 2.322 1.00 95.31 69 GLU A CA 1
ATOM 523 C C . GLU A 1 69 ? 4.931 6.400 2.982 1.00 95.31 69 GLU A C 1
ATOM 525 O O . GLU A 1 69 ? 6.141 6.572 2.841 1.00 95.31 69 GLU A O 1
ATOM 530 N N . ILE A 1 70 ? 4.476 5.385 3.732 1.00 94.44 70 ILE A N 1
ATOM 531 C CA . ILE A 1 70 ? 5.418 4.476 4.401 1.00 94.44 70 ILE A CA 1
ATOM 532 C C . ILE A 1 70 ? 6.127 3.613 3.355 1.00 94.44 70 ILE A C 1
ATOM 534 O O . ILE A 1 70 ? 5.569 2.638 2.847 1.00 94.44 70 ILE A O 1
ATOM 538 N N . GLY A 1 71 ? 7.394 3.943 3.109 1.00 94.75 71 GLY A N 1
ATOM 539 C CA . GLY A 1 71 ? 8.301 3.134 2.308 1.00 94.75 71 GLY A CA 1
ATOM 540 C C . GLY A 1 71 ? 8.619 1.792 2.966 1.00 94.75 71 GLY A C 1
ATOM 541 O O . GLY A 1 71 ? 8.692 1.677 4.198 1.00 94.75 71 GLY A O 1
ATOM 542 N N . GLY A 1 72 ? 8.838 0.767 2.152 1.00 96.12 72 GLY A N 1
ATOM 543 C CA . GLY A 1 72 ? 9.194 -0.573 2.611 1.00 96.12 72 GLY A CA 1
ATOM 544 C C . GLY A 1 72 ? 9.927 -1.389 1.553 1.00 96.12 72 GLY A C 1
ATOM 545 O O . GLY A 1 72 ? 10.295 -0.871 0.502 1.00 96.12 72 GLY A O 1
ATOM 546 N N . SER A 1 73 ? 10.155 -2.660 1.860 1.00 97.38 73 SER A N 1
ATOM 547 C CA . SER A 1 73 ? 10.916 -3.574 1.007 1.00 97.38 73 SER A CA 1
ATOM 548 C C . SER A 1 73 ? 10.003 -4.232 -0.033 1.00 97.38 73 SER A C 1
ATOM 550 O O . SER A 1 73 ? 8.963 -4.798 0.311 1.00 97.38 73 SER A O 1
ATOM 552 N N . VAL A 1 74 ? 10.373 -4.173 -1.311 1.00 96.94 74 VAL A N 1
ATOM 553 C CA . VAL A 1 74 ? 9.659 -4.839 -2.416 1.00 96.94 74 VAL A CA 1
ATOM 554 C C . VAL A 1 74 ? 10.636 -5.589 -3.304 1.00 96.94 74 VAL A C 1
ATOM 556 O O . VAL A 1 74 ? 11.763 -5.146 -3.486 1.00 96.94 74 VAL A O 1
ATOM 559 N N . ASN A 1 75 ? 10.186 -6.687 -3.912 1.00 96.19 75 ASN A N 1
ATOM 560 C CA . ASN A 1 75 ? 11.025 -7.463 -4.820 1.00 96.19 75 ASN A CA 1
ATOM 561 C C . ASN A 1 75 ? 10.586 -7.270 -6.277 1.00 96.19 75 ASN A C 1
ATOM 563 O O . ASN A 1 75 ? 9.395 -7.377 -6.609 1.00 96.19 75 ASN A O 1
ATOM 567 N N . PHE A 1 76 ? 11.561 -7.030 -7.148 1.00 94.75 76 PHE A N 1
ATOM 568 C CA . PHE A 1 76 ? 11.415 -6.981 -8.602 1.00 94.75 76 PHE A CA 1
ATOM 569 C C . PHE A 1 76 ? 12.566 -7.768 -9.226 1.00 94.75 76 PHE A C 1
ATOM 571 O O . PHE A 1 76 ? 13.715 -7.559 -8.866 1.00 94.75 76 PHE A O 1
ATOM 578 N N . ASP A 1 77 ? 12.244 -8.725 -10.096 1.00 94.44 77 ASP A N 1
ATOM 579 C CA . ASP A 1 77 ? 13.223 -9.525 -10.849 1.00 94.44 77 ASP A CA 1
ATOM 580 C C . ASP A 1 77 ? 14.332 -10.186 -10.005 1.00 94.44 77 ASP A C 1
ATOM 582 O O . ASP A 1 77 ? 15.445 -10.420 -10.464 1.00 94.44 77 ASP A O 1
ATOM 586 N N . GLY A 1 78 ? 14.003 -10.542 -8.759 1.00 93.94 78 GLY A N 1
ATOM 587 C CA . GLY A 1 78 ? 14.928 -11.178 -7.815 1.00 93.94 78 GLY A CA 1
ATOM 588 C C . GLY A 1 78 ? 15.759 -10.204 -6.978 1.00 93.94 78 GLY A C 1
ATOM 589 O O . GLY A 1 78 ? 16.442 -10.650 -6.058 1.00 93.94 78 GLY A O 1
ATOM 590 N N . GLU A 1 79 ? 15.656 -8.899 -7.225 1.00 95.50 79 GLU A N 1
ATOM 591 C CA . GLU A 1 79 ? 16.299 -7.855 -6.432 1.00 95.50 79 GLU A CA 1
ATOM 592 C C . GLU A 1 79 ? 15.326 -7.256 -5.414 1.00 95.50 79 GLU A C 1
ATOM 594 O O . GLU A 1 79 ? 14.155 -6.998 -5.713 1.00 95.50 79 GLU A O 1
ATOM 599 N N . THR A 1 80 ? 15.819 -7.039 -4.195 1.00 96.62 80 THR A N 1
ATOM 600 C CA . THR A 1 80 ? 15.078 -6.347 -3.139 1.00 96.62 80 THR A CA 1
ATOM 601 C C . THR A 1 80 ? 15.378 -4.856 -3.204 1.00 96.62 80 THR A C 1
ATOM 603 O O . THR A 1 80 ? 16.533 -4.440 -3.131 1.00 96.62 80 THR A O 1
ATOM 606 N N . ILE A 1 81 ? 14.326 -4.052 -3.293 1.00 96.88 81 ILE A N 1
ATOM 607 C CA . ILE A 1 81 ? 14.376 -2.594 -3.280 1.00 96.88 81 ILE A CA 1
ATOM 608 C C . ILE A 1 81 ? 13.835 -2.127 -1.937 1.00 96.88 81 ILE A C 1
ATOM 610 O O . ILE A 1 81 ? 12.682 -2.390 -1.589 1.00 96.88 81 ILE A O 1
ATOM 614 N N . GLU A 1 82 ? 14.684 -1.440 -1.182 1.00 96.56 82 GLU A N 1
ATOM 615 C CA . GLU A 1 82 ? 14.357 -0.908 0.135 1.00 96.56 82 GLU A CA 1
ATOM 616 C C . GLU A 1 82 ? 13.765 0.500 0.043 1.00 96.56 82 GLU A C 1
ATOM 618 O O . GLU A 1 82 ? 14.113 1.287 -0.833 1.00 96.56 82 GLU A O 1
ATOM 623 N N . GLY A 1 83 ? 12.884 0.833 0.988 1.00 95.69 83 GLY A N 1
ATOM 624 C CA . GLY A 1 83 ? 12.329 2.182 1.119 1.00 95.69 83 GLY A CA 1
ATOM 625 C C . GLY A 1 83 ? 11.335 2.592 0.029 1.00 95.69 83 GLY A C 1
ATOM 626 O O . GLY A 1 83 ? 10.942 3.753 -0.003 1.00 95.69 83 GLY A O 1
ATOM 627 N N . ALA A 1 84 ? 10.879 1.671 -0.821 1.00 96.44 84 ALA A N 1
ATOM 628 C CA . ALA A 1 84 ? 9.933 1.972 -1.888 1.00 96.44 84 ALA A CA 1
ATOM 629 C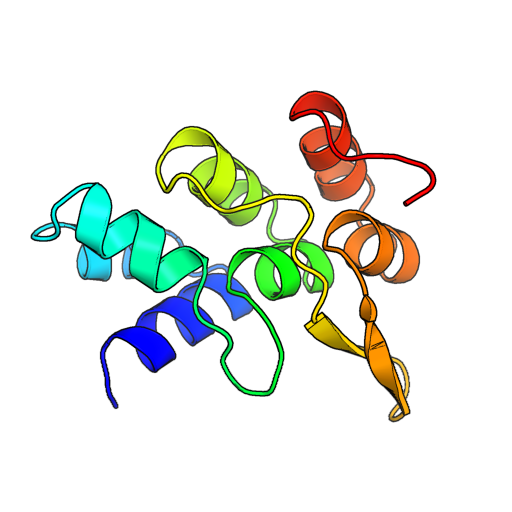 C . ALA A 1 84 ? 8.552 2.358 -1.319 1.00 96.44 84 ALA A C 1
ATOM 631 O O . ALA A 1 84 ? 7.953 1.548 -0.599 1.00 96.44 84 ALA A O 1
ATOM 632 N N . PRO A 1 85 ? 8.010 3.552 -1.631 1.00 97.25 85 PRO A N 1
ATOM 633 C CA . PRO A 1 85 ? 6.643 3.905 -1.263 1.00 97.25 85 PRO A CA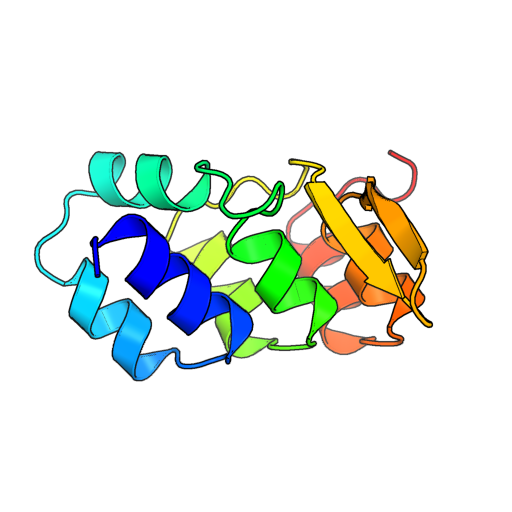 1
ATOM 634 C C . PRO A 1 85 ? 5.613 3.156 -2.133 1.00 97.25 85 PRO A C 1
ATOM 636 O O . PRO A 1 85 ? 5.936 2.714 -3.244 1.00 97.25 85 PRO A O 1
ATOM 639 N N . PRO A 1 86 ? 4.347 3.037 -1.678 1.00 97.94 86 PRO A N 1
ATOM 640 C CA . PRO A 1 86 ? 3.272 2.386 -2.432 1.00 97.94 86 PRO A CA 1
ATOM 641 C C . PRO A 1 86 ? 3.128 2.888 -3.875 1.00 97.94 86 PRO A C 1
ATOM 643 O O . PRO A 1 86 ? 2.953 2.079 -4.788 1.00 97.94 86 PRO A O 1
ATOM 646 N N . LEU A 1 87 ? 3.254 4.203 -4.100 1.00 98.38 87 LEU A N 1
ATOM 647 C CA . LEU A 1 87 ? 3.155 4.803 -5.435 1.00 98.38 87 LEU A CA 1
ATOM 648 C C . LEU A 1 87 ? 4.285 4.344 -6.363 1.00 98.38 87 LEU A C 1
ATOM 650 O O . LEU A 1 87 ? 4.027 4.000 -7.520 1.00 98.38 87 LEU A O 1
ATOM 654 N N . TRP A 1 88 ? 5.518 4.289 -5.854 1.00 98.19 88 TRP A N 1
ATOM 655 C CA . TRP A 1 88 ? 6.672 3.805 -6.610 1.00 98.19 88 TRP A CA 1
ATOM 656 C C . TRP A 1 88 ? 6.477 2.339 -7.003 1.00 98.19 88 TRP A C 1
ATOM 658 O O . TRP A 1 88 ? 6.600 1.990 -8.176 1.00 98.19 88 TRP A O 1
ATOM 668 N N . ALA A 1 89 ? 6.075 1.491 -6.049 1.00 97.94 89 ALA A N 1
ATOM 669 C CA . ALA A 1 89 ? 5.874 0.064 -6.293 1.00 97.94 89 ALA A CA 1
ATOM 670 C C . ALA A 1 89 ? 4.745 -0.215 -7.301 1.00 97.94 89 ALA A C 1
ATOM 672 O O . ALA A 1 89 ? 4.901 -1.074 -8.169 1.00 97.94 89 ALA A O 1
ATOM 673 N N . ALA A 1 90 ? 3.630 0.518 -7.224 1.00 98.38 90 ALA A N 1
ATOM 674 C CA . ALA A 1 90 ? 2.544 0.412 -8.198 1.00 98.38 90 ALA A CA 1
ATOM 675 C C . ALA A 1 90 ? 2.975 0.866 -9.601 1.00 98.38 90 ALA A C 1
ATOM 677 O O . ALA A 1 90 ? 2.601 0.238 -10.594 1.00 98.38 90 ALA A O 1
ATOM 678 N N . SER A 1 91 ? 3.778 1.931 -9.680 1.00 98.25 91 SER A N 1
ATOM 679 C CA . SER A 1 91 ? 4.289 2.473 -10.944 1.00 98.25 91 SER A CA 1
ATOM 680 C C . SER A 1 91 ? 5.288 1.521 -11.599 1.00 98.25 91 SER A C 1
ATOM 682 O O . SER A 1 91 ? 5.134 1.198 -12.775 1.00 98.25 91 SER A O 1
ATOM 684 N N . ALA A 1 92 ? 6.249 1.000 -10.830 1.00 97.75 92 ALA A N 1
ATOM 685 C CA . ALA A 1 92 ? 7.228 0.019 -11.297 1.00 97.75 92 ALA A CA 1
ATOM 686 C C . ALA A 1 92 ? 6.564 -1.280 -11.791 1.00 97.75 92 ALA A C 1
ATOM 688 O O . ALA A 1 92 ? 7.020 -1.882 -12.758 1.00 97.75 92 ALA A O 1
ATOM 689 N N . ALA A 1 93 ? 5.452 -1.689 -11.170 1.00 97.69 93 ALA A N 1
ATOM 690 C CA . ALA A 1 93 ? 4.674 -2.859 -11.581 1.00 97.69 93 ALA A CA 1
ATOM 691 C C . ALA A 1 93 ? 3.644 -2.585 -12.703 1.00 97.69 93 ALA A C 1
ATOM 693 O O . ALA A 1 93 ? 2.977 -3.513 -13.161 1.00 97.69 93 ALA A O 1
ATOM 694 N N . GLY A 1 94 ? 3.488 -1.335 -13.159 1.00 98.19 94 GLY A N 1
ATOM 695 C CA . GLY A 1 94 ? 2.577 -0.974 -14.254 1.00 98.19 94 GLY A CA 1
ATOM 696 C C . GLY A 1 94 ? 1.087 -0.952 -13.881 1.00 98.19 94 GLY A C 1
ATOM 697 O O . GLY A 1 94 ? 0.219 -1.057 -14.751 1.00 98.19 94 GLY A O 1
ATOM 698 N N . HIS A 1 95 ? 0.747 -0.815 -12.599 1.00 98.56 95 HIS A N 1
ATOM 699 C CA . HIS A 1 95 ? -0.636 -0.851 -12.117 1.00 98.56 95 HIS A CA 1
ATOM 700 C C . HIS A 1 95 ? -1.322 0.520 -12.203 1.00 98.56 95 HIS A C 1
ATOM 702 O O . HIS A 1 95 ? -1.598 1.160 -11.190 1.00 98.56 95 HIS A O 1
ATOM 708 N N . LEU A 1 96 ? -1.653 0.956 -13.425 1.00 98.50 96 LEU A N 1
ATOM 709 C CA . LEU A 1 96 ? -2.198 2.295 -13.713 1.00 98.50 96 LEU A CA 1
ATOM 710 C C . LEU A 1 96 ? -3.369 2.712 -12.805 1.00 98.50 96 LEU A C 1
ATOM 712 O O . LEU A 1 96 ? -3.379 3.828 -12.293 1.00 98.50 96 LEU A O 1
ATOM 716 N N . LYS A 1 97 ? -4.351 1.829 -12.584 1.00 98.62 97 LYS A N 1
ATOM 717 C CA . LYS A 1 97 ? -5.517 2.153 -11.741 1.00 98.62 97 LYS A CA 1
ATOM 718 C C . LYS A 1 97 ? -5.129 2.402 -10.282 1.00 98.62 97 LYS A C 1
ATOM 720 O O . LYS A 1 97 ? -5.655 3.310 -9.653 1.00 98.62 97 LYS A O 1
ATOM 725 N N . VAL A 1 98 ? -4.178 1.626 -9.763 1.00 98.69 98 VAL A N 1
ATOM 726 C CA . VAL A 1 98 ? -3.655 1.811 -8.404 1.00 98.69 98 VAL A CA 1
ATOM 727 C C . VAL A 1 98 ? -2.877 3.119 -8.303 1.00 98.69 98 VAL A C 1
ATOM 729 O O . VAL A 1 98 ? -3.068 3.855 -7.343 1.00 98.69 98 VAL A O 1
ATOM 732 N N . VAL A 1 99 ? -2.051 3.442 -9.303 1.00 98.50 99 VAL A N 1
ATOM 733 C CA . VAL A 1 99 ? -1.326 4.723 -9.374 1.00 98.50 99 VAL A CA 1
ATOM 734 C C . VAL A 1 99 ? -2.302 5.898 -9.312 1.00 98.50 99 VAL A C 1
ATOM 736 O O . VAL A 1 99 ? -2.131 6.794 -8.491 1.00 98.50 99 VAL A O 1
ATOM 739 N N . GLN A 1 100 ? -3.362 5.866 -10.125 1.00 98.31 100 GLN A N 1
ATOM 740 C CA . GLN A 1 100 ? -4.409 6.892 -10.106 1.00 98.31 100 GLN A CA 1
ATOM 741 C C . GLN A 1 100 ? -5.083 6.990 -8.735 1.00 98.31 100 GLN A C 1
ATOM 743 O O . GLN A 1 100 ? -5.228 8.089 -8.210 1.00 98.31 100 GLN A O 1
ATOM 748 N N . SER A 1 101 ? -5.444 5.855 -8.128 1.00 98.25 101 SER A N 1
ATOM 749 C CA . SER A 1 101 ? -6.051 5.833 -6.794 1.00 98.25 101 SER A CA 1
ATOM 750 C C . SER A 1 101 ? -5.135 6.442 -5.731 1.00 98.25 101 SER A C 1
ATOM 752 O O . SER A 1 101 ? -5.584 7.270 -4.944 1.00 98.25 101 SER A O 1
ATOM 754 N N . LEU A 1 102 ? -3.852 6.074 -5.711 1.00 98.00 102 LEU A N 1
ATOM 755 C CA . LEU A 1 102 ? -2.884 6.604 -4.747 1.00 98.00 102 LEU A CA 1
ATOM 756 C C . LEU A 1 102 ? -2.710 8.122 -4.899 1.00 98.00 102 LEU A C 1
ATOM 758 O O . LEU A 1 102 ? -2.737 8.843 -3.906 1.00 98.00 102 L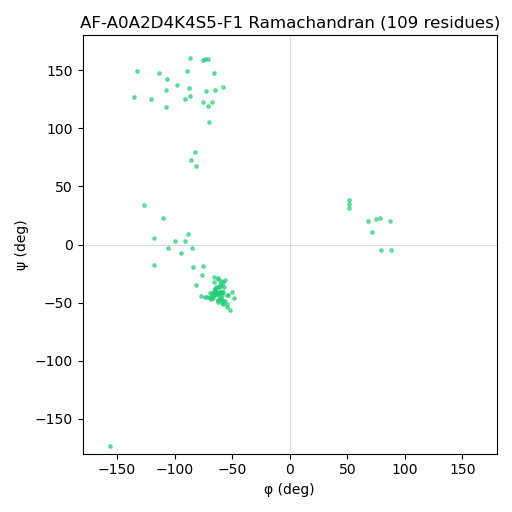EU A O 1
ATOM 762 N N . LEU A 1 103 ? -2.609 8.623 -6.133 1.00 98.00 103 LEU A N 1
ATOM 763 C CA . LEU A 1 103 ? -2.533 10.064 -6.404 1.00 98.00 103 LEU A CA 1
ATOM 764 C C . LEU A 1 103 ? -3.813 10.801 -5.987 1.00 98.00 103 LEU A C 1
ATOM 766 O O . LEU A 1 103 ? -3.733 11.867 -5.380 1.00 98.00 103 LEU A O 1
ATOM 770 N N . ASN A 1 104 ? -4.988 10.220 -6.243 1.00 97.50 104 ASN A N 1
ATOM 771 C CA . ASN A 1 104 ? -6.270 10.790 -5.816 1.00 97.50 104 ASN A CA 1
ATOM 772 C C . ASN A 1 104 ? -6.387 10.889 -4.287 1.00 97.50 104 ASN A C 1
ATOM 774 O O . ASN A 1 104 ? -7.054 11.789 -3.782 1.00 97.50 104 ASN A O 1
ATOM 778 N N . HIS A 1 105 ? -5.713 9.999 -3.557 1.00 97.00 105 HIS A N 1
ATOM 779 C CA . HIS A 1 105 ? -5.626 10.018 -2.096 1.00 97.00 105 HIS A CA 1
ATOM 780 C C . HIS A 1 105 ? -4.454 10.861 -1.561 1.00 97.00 105 HIS A C 1
ATOM 782 O O . HIS A 1 105 ? -4.186 10.847 -0.361 1.00 97.00 105 HIS A O 1
ATOM 788 N N . GLY A 1 106 ? -3.772 11.620 -2.424 1.00 95.81 106 GLY A N 1
ATOM 789 C CA . GLY A 1 106 ? -2.753 12.588 -2.023 1.00 95.81 106 GLY A CA 1
ATOM 790 C C . GLY A 1 106 ? -1.340 12.027 -1.878 1.00 95.81 106 GLY A C 1
ATOM 791 O 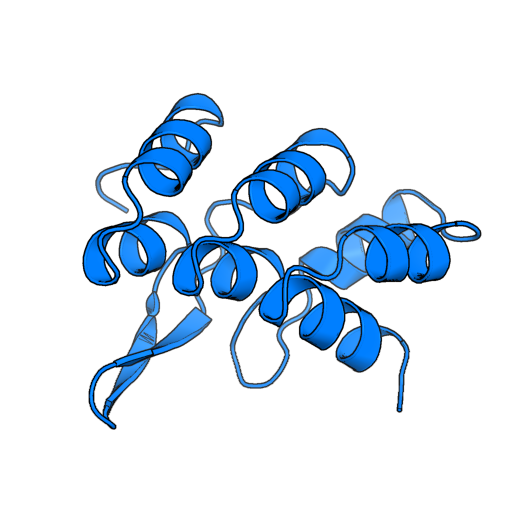O . GLY A 1 106 ? -0.529 12.657 -1.203 1.00 95.81 106 GLY A O 1
ATOM 792 N N . ALA A 1 107 ? -1.029 10.881 -2.496 1.00 96.38 107 ALA A N 1
ATOM 793 C CA . ALA A 1 107 ? 0.343 10.380 -2.541 1.00 96.38 107 ALA A CA 1
ATOM 794 C C . ALA A 1 107 ? 1.287 11.404 -3.194 1.00 96.38 107 ALA A C 1
ATOM 796 O O . ALA A 1 107 ? 0.981 11.968 -4.251 1.00 96.38 107 ALA A O 1
ATOM 797 N N . SER A 1 108 ? 2.459 11.610 -2.598 1.00 96.19 108 SER A N 1
ATOM 798 C CA . SER A 1 108 ? 3.493 12.476 -3.154 1.00 96.19 108 SER A CA 1
ATOM 799 C C . SER A 1 108 ? 4.122 11.833 -4.390 1.00 96.19 108 SER A C 1
ATOM 801 O O . SER A 1 108 ? 4.727 10.765 -4.329 1.00 96.19 108 SER A O 1
ATOM 803 N N . VAL A 1 109 ? 3.995 12.511 -5.533 1.00 94.56 109 VAL A N 1
ATOM 804 C CA . VAL A 1 109 ? 4.494 12.020 -6.827 1.00 94.56 109 VAL A CA 1
ATOM 805 C C . VAL A 1 109 ? 6.023 11.917 -6.895 1.00 94.56 109 VAL A C 1
ATOM 807 O O . VAL A 1 109 ? 6.539 11.074 -7.621 1.00 94.56 109 VAL A O 1
ATOM 810 N N . ASN A 1 110 ? 6.737 12.750 -6.131 1.00 90.50 110 ASN A N 1
ATOM 811 C CA . ASN A 1 110 ? 8.198 12.888 -6.183 1.00 90.50 110 ASN A CA 1
ATOM 812 C C . ASN A 1 110 ? 8.847 12.714 -4.796 1.00 90.50 110 ASN A C 1
ATOM 814 O O . ASN A 1 110 ? 9.794 13.435 -4.482 1.00 90.50 110 ASN A O 1
ATOM 818 N N . ASN A 1 111 ? 8.287 11.845 -3.948 1.00 68.81 111 ASN A N 1
ATOM 819 C CA . ASN A 1 111 ? 8.888 11.522 -2.649 1.00 68.81 111 ASN A CA 1
ATOM 820 C C . ASN A 1 111 ? 10.190 10.725 -2.808 1.00 68.81 111 ASN A C 1
ATOM 822 O O . ASN A 1 111 ? 10.204 9.814 -3.670 1.00 68.81 111 ASN A O 1
#

Organism: NCBI:txid1970185

Secondary structure (DSSP, 8-state):
--HHHHHHHHHHTT-HHHHHHHHTT--HHHHHHHHH--BTTB-HHHHHHHTT-HHHHHHHHHHS---TT--EEEEETTEEEEEE-HHHHHHHTT-HHHHHHHHHTT--TT-